Protein AF-A0A7S4M9R2-F1 (afdb_monomer_lite)

InterPro domains:
  IPR046627 Protein of unknown function DUF6739 [PF20524] (3-128)

Radius of gyration: 19.1 Å; chains: 1; bounding box: 54×19×56 Å

Structure (mmCIF, N/CA/C/O backbone):
data_AF-A0A7S4M9R2-F1
#
_entry.id   AF-A0A7S4M9R2-F1
#
loop_
_atom_site.group_PDB
_atom_site.id
_atom_site.type_symbol
_atom_site.label_atom_id
_atom_site.label_alt_id
_atom_site.label_comp_id
_atom_site.label_asym_id
_atom_site.label_entity_id
_atom_site.label_seq_id
_atom_site.pdbx_PDB_ins_code
_atom_site.Cartn_x
_atom_site.Cartn_y
_atom_site.Cartn_z
_atom_site.occupancy
_atom_site.B_iso_or_equiv
_atom_site.auth_seq_id
_atom_site.auth_comp_id
_atom_site.auth_asym_id
_atom_site.auth_atom_id
_atom_site.pdbx_PDB_model_num
ATOM 1 N N . ALA A 1 1 ? 22.632 1.169 -17.827 1.00 47.19 1 ALA A N 1
ATOM 2 C CA . ALA A 1 1 ? 22.077 2.194 -16.916 1.00 47.19 1 ALA A CA 1
ATOM 3 C C . ALA A 1 1 ? 20.588 2.327 -17.211 1.00 47.19 1 ALA A C 1
ATOM 5 O O . ALA A 1 1 ? 20.247 2.312 -18.387 1.00 47.19 1 ALA A O 1
ATOM 6 N N . LEU A 1 2 ? 19.711 2.389 -16.200 1.00 55.50 2 LEU A N 1
ATOM 7 C CA . LEU A 1 2 ? 18.282 2.622 -16.451 1.00 55.50 2 LEU A CA 1
ATOM 8 C C . LEU A 1 2 ? 18.105 3.989 -17.113 1.00 55.50 2 LEU A C 1
ATOM 10 O O . LEU A 1 2 ? 18.637 4.987 -16.626 1.00 55.50 2 LEU A O 1
ATOM 14 N N . GLN A 1 3 ? 17.360 4.029 -18.214 1.00 76.94 3 GLN A N 1
ATOM 15 C CA . GLN A 1 3 ? 17.002 5.287 -18.856 1.00 76.94 3 GLN A CA 1
ATOM 16 C C . GLN A 1 3 ? 16.153 6.134 -17.886 1.00 76.94 3 GLN A C 1
ATOM 18 O O . GLN A 1 3 ? 15.307 5.579 -17.174 1.00 76.94 3 GLN A O 1
ATOM 23 N N . PRO A 1 4 ? 16.324 7.469 -17.855 1.00 77.56 4 PRO A N 1
ATOM 24 C CA . PRO A 1 4 ? 15.615 8.347 -16.918 1.00 77.56 4 PRO A CA 1
ATOM 25 C C . PRO A 1 4 ? 14.087 8.208 -17.021 1.00 77.56 4 PRO A C 1
ATOM 27 O O . PRO A 1 4 ? 13.392 8.242 -16.008 1.00 77.56 4 PRO A O 1
ATOM 30 N N . ASN A 1 5 ? 13.569 7.941 -18.222 1.00 75.81 5 ASN A N 1
ATOM 31 C CA . ASN A 1 5 ? 12.141 7.738 -18.466 1.00 75.81 5 ASN A CA 1
ATOM 32 C C . ASN A 1 5 ? 11.604 6.463 -17.792 1.00 75.81 5 ASN A C 1
ATOM 34 O O . ASN A 1 5 ? 10.512 6.475 -17.222 1.00 75.81 5 ASN A O 1
ATOM 38 N N . GLN A 1 6 ? 12.384 5.377 -17.792 1.00 71.94 6 GLN A N 1
ATOM 39 C CA . GLN A 1 6 ? 12.007 4.136 -17.110 1.00 71.94 6 GLN A CA 1
ATOM 40 C C . GLN A 1 6 ? 12.048 4.309 -15.589 1.00 71.94 6 GLN A C 1
ATOM 42 O O . GLN A 1 6 ? 11.129 3.871 -14.900 1.00 71.94 6 GLN A O 1
ATOM 47 N N . LEU A 1 7 ? 13.053 5.017 -15.062 1.00 79.25 7 LEU A N 1
ATOM 48 C CA . LEU A 1 7 ? 13.143 5.309 -13.629 1.00 79.25 7 LEU A CA 1
ATOM 49 C C . LEU A 1 7 ? 11.951 6.145 -13.141 1.00 79.25 7 LEU A C 1
ATOM 51 O O . LEU A 1 7 ? 11.391 5.854 -12.083 1.00 79.25 7 LEU A O 1
ATOM 55 N N . LEU A 1 8 ? 11.541 7.154 -13.914 1.00 82.00 8 LEU A N 1
ATOM 56 C CA . LEU A 1 8 ? 10.370 7.976 -13.606 1.00 82.00 8 LEU A CA 1
ATOM 57 C C . LEU A 1 8 ? 9.078 7.152 -13.631 1.00 82.00 8 LEU A C 1
ATOM 59 O O . LEU A 1 8 ? 8.278 7.250 -12.700 1.00 82.00 8 LEU A O 1
ATOM 63 N N . SER A 1 9 ? 8.903 6.296 -14.641 1.00 77.69 9 SER A N 1
ATOM 64 C CA . SER A 1 9 ? 7.741 5.405 -14.745 1.00 77.69 9 SER A CA 1
ATOM 65 C C . SER A 1 9 ? 7.648 4.457 -13.544 1.00 77.69 9 SER A C 1
ATOM 67 O O . SER A 1 9 ? 6.629 4.434 -12.847 1.00 77.69 9 SER A O 1
ATOM 69 N N . VAL A 1 10 ? 8.745 3.768 -13.213 1.00 79.19 10 VAL A N 1
ATOM 70 C CA . VAL A 1 10 ? 8.82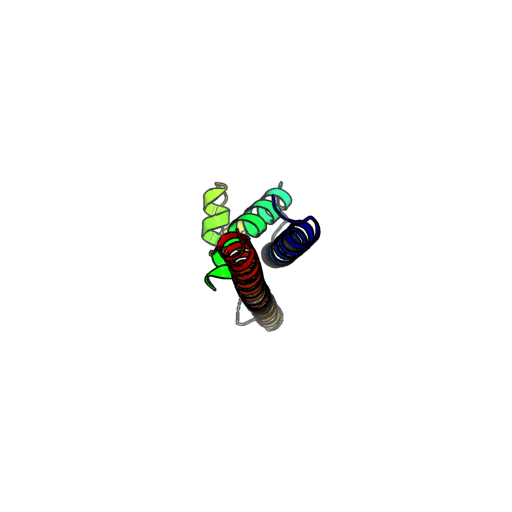0 2.857 -12.059 1.00 79.19 10 VAL A CA 1
ATOM 71 C C . VAL A 1 10 ? 8.525 3.599 -10.759 1.00 79.19 10 VAL A C 1
ATOM 73 O O . VAL A 1 10 ? 7.705 3.150 -9.956 1.00 79.19 10 VAL A O 1
ATOM 76 N N . SER A 1 11 ? 9.147 4.761 -10.569 1.00 83.81 11 SER A N 1
ATOM 77 C CA . SER A 1 11 ? 8.981 5.564 -9.356 1.00 83.81 11 SER A CA 1
ATOM 78 C C . SER A 1 11 ? 7.540 6.048 -9.193 1.00 83.81 11 SER A C 1
ATOM 80 O O . SER A 1 11 ? 6.967 5.920 -8.111 1.00 83.81 11 SER A O 1
ATOM 82 N N . SER A 1 12 ? 6.919 6.542 -10.270 1.00 84.75 12 SER A N 1
ATOM 83 C CA . SER A 1 12 ? 5.522 6.996 -10.254 1.00 84.75 12 SER A CA 1
ATOM 84 C C . SER A 1 12 ? 4.550 5.870 -9.888 1.00 84.75 12 SER A C 1
ATOM 86 O O . SER A 1 12 ? 3.618 6.073 -9.103 1.00 84.75 12 SER A O 1
ATOM 88 N N . ALA A 1 13 ? 4.809 4.655 -10.371 1.00 80.62 13 ALA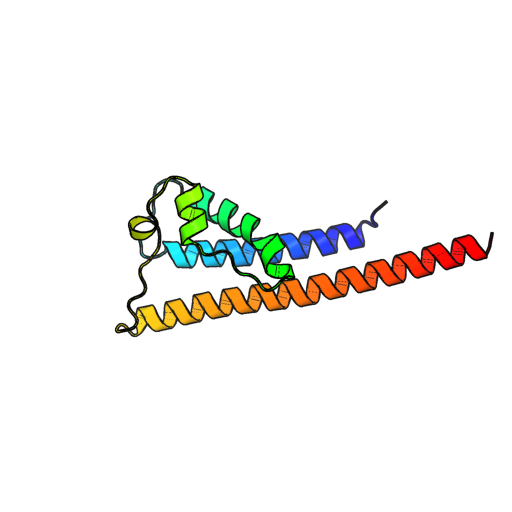 A N 1
ATOM 89 C CA . ALA A 1 13 ? 3.983 3.504 -10.061 1.00 80.62 13 ALA A CA 1
ATOM 90 C C . ALA A 1 13 ? 4.134 3.049 -8.605 1.00 80.62 13 ALA A C 1
ATOM 92 O O . ALA A 1 13 ? 3.132 2.801 -7.931 1.00 80.62 13 ALA A O 1
ATOM 93 N N . VAL A 1 14 ? 5.365 3.009 -8.087 1.00 82.75 14 VAL A N 1
ATOM 94 C CA . VAL A 1 14 ? 5.628 2.700 -6.674 1.00 82.75 14 VAL A CA 1
ATOM 95 C C . VAL A 1 14 ? 4.946 3.721 -5.764 1.00 82.75 14 VAL A C 1
ATOM 97 O O . VAL A 1 14 ? 4.272 3.330 -4.810 1.00 82.75 14 VAL A O 1
ATOM 100 N N . ILE A 1 15 ? 5.050 5.015 -6.085 1.00 87.31 15 ILE A N 1
ATOM 101 C CA . ILE A 1 15 ? 4.387 6.092 -5.336 1.00 87.31 15 ILE A CA 1
ATOM 102 C C . ILE A 1 15 ? 2.867 5.919 -5.368 1.00 87.31 15 ILE A C 1
ATOM 104 O O . ILE A 1 15 ? 2.214 6.076 -4.336 1.00 87.31 15 ILE A O 1
ATOM 108 N N . THR A 1 16 ? 2.297 5.557 -6.518 1.00 85.88 16 THR A N 1
ATOM 109 C CA . THR A 1 16 ? 0.851 5.347 -6.667 1.00 85.88 16 THR A CA 1
ATOM 110 C C . THR A 1 16 ? 0.369 4.182 -5.801 1.00 85.88 16 THR A C 1
ATOM 112 O O . THR A 1 16 ? -0.538 4.354 -4.984 1.00 85.88 16 THR A O 1
ATOM 115 N N . VAL A 1 17 ? 1.014 3.015 -5.902 1.00 84.38 17 VAL A N 1
ATOM 116 C CA . VAL A 1 17 ? 0.670 1.818 -5.110 1.00 84.38 17 VAL A CA 1
ATOM 117 C C . VAL A 1 17 ? 0.832 2.082 -3.612 1.00 84.38 17 VAL A C 1
ATOM 119 O O . VAL A 1 17 ? -0.045 1.725 -2.820 1.00 84.38 17 VAL A O 1
ATOM 122 N N . PHE A 1 18 ? 1.915 2.759 -3.226 1.00 86.62 18 PHE A N 1
ATOM 123 C CA . PHE A 1 18 ? 2.158 3.166 -1.846 1.00 86.62 18 PHE A CA 1
ATOM 124 C C . PHE A 1 18 ? 1.073 4.120 -1.331 1.00 86.62 18 PHE A C 1
ATOM 126 O O . PHE A 1 18 ? 0.549 3.913 -0.238 1.00 86.62 18 PHE A O 1
ATOM 133 N N . SER A 1 19 ? 0.700 5.132 -2.119 1.00 85.88 19 SER A N 1
ATOM 134 C CA . SER A 1 19 ? -0.307 6.130 -1.738 1.00 85.88 19 SER A CA 1
ATOM 135 C C . SER A 1 19 ? -1.685 5.499 -1.555 1.00 85.88 19 SER A C 1
ATOM 137 O O . SER A 1 19 ? -2.382 5.815 -0.590 1.00 85.88 19 SER A O 1
ATOM 139 N N . ILE A 1 20 ? -2.056 4.551 -2.422 1.00 85.88 20 ILE A N 1
ATOM 140 C CA . ILE A 1 20 ? -3.304 3.790 -2.283 1.00 85.88 20 ILE A CA 1
ATOM 141 C C . ILE A 1 20 ? -3.270 2.928 -1.013 1.00 85.88 20 ILE A C 1
ATOM 143 O O . ILE A 1 20 ? -4.228 2.941 -0.240 1.00 85.88 20 ILE A O 1
ATOM 147 N N . GLY A 1 21 ? -2.156 2.237 -0.745 1.00 83.75 21 GLY A N 1
ATOM 148 C CA . GLY A 1 21 ? -1.982 1.458 0.487 1.00 83.75 21 GLY A CA 1
ATOM 149 C C . GLY A 1 21 ? -2.024 2.321 1.756 1.00 83.75 21 GLY A C 1
ATOM 150 O O . GLY A 1 21 ? -2.629 1.936 2.755 1.00 83.75 21 GLY A O 1
ATOM 151 N N . ALA A 1 22 ? -1.448 3.522 1.722 1.00 84.69 22 ALA A N 1
ATOM 152 C CA . ALA A 1 22 ? -1.514 4.473 2.830 1.00 84.69 22 ALA A CA 1
ATOM 153 C C . ALA A 1 22 ? -2.942 5.014 3.048 1.00 84.69 22 ALA A C 1
ATOM 155 O O . ALA A 1 22 ? -3.376 5.148 4.195 1.00 84.69 22 ALA A O 1
ATOM 156 N N . ALA A 1 23 ? -3.696 5.275 1.974 1.00 84.81 23 ALA A N 1
ATOM 157 C CA . ALA A 1 23 ? -5.103 5.674 2.050 1.00 84.81 23 ALA A CA 1
ATOM 158 C C . ALA A 1 23 ? -5.992 4.557 2.628 1.00 84.81 23 ALA A C 1
ATOM 160 O O . ALA A 1 23 ? -6.879 4.822 3.444 1.00 84.81 23 ALA A O 1
ATOM 161 N N . GLU A 1 24 ? -5.716 3.301 2.274 1.00 82.69 24 GLU A N 1
ATOM 162 C CA . GLU A 1 24 ? -6.361 2.126 2.864 1.00 82.69 24 GLU A CA 1
ATOM 163 C C . GLU A 1 24 ? -6.074 2.036 4.371 1.00 82.69 24 GLU A C 1
ATOM 165 O O . GLU A 1 24 ? -6.996 1.922 5.183 1.00 82.69 24 GLU A O 1
ATOM 170 N N . ALA A 1 25 ? -4.805 2.178 4.761 1.00 82.94 25 ALA A N 1
ATOM 171 C CA . ALA A 1 25 ? -4.394 2.175 6.161 1.00 82.94 25 ALA A CA 1
ATOM 172 C C . ALA A 1 25 ? -5.077 3.290 6.969 1.00 82.94 25 ALA A C 1
ATOM 174 O O . ALA A 1 25 ? -5.473 3.072 8.115 1.00 82.94 25 ALA A O 1
ATOM 175 N N . TRP A 1 26 ? -5.265 4.465 6.364 1.00 82.88 26 TRP A N 1
ATOM 176 C CA . TRP A 1 26 ? -6.010 5.569 6.965 1.00 82.88 26 TRP A CA 1
ATOM 177 C C . TRP A 1 26 ? -7.498 5.243 7.142 1.00 82.88 26 TRP A C 1
ATOM 179 O O . TRP A 1 26 ? -8.071 5.515 8.200 1.00 82.88 26 TRP A O 1
ATOM 189 N N . LEU A 1 27 ? -8.139 4.605 6.158 1.00 81.81 27 LEU A N 1
ATOM 190 C CA . LEU A 1 27 ? -9.533 4.163 6.285 1.00 81.81 27 LEU A CA 1
ATOM 191 C C . LEU A 1 27 ? -9.704 3.135 7.412 1.00 81.81 27 LEU A C 1
ATOM 193 O O . LEU A 1 27 ? -10.671 3.228 8.178 1.00 81.81 27 LEU A O 1
ATOM 197 N N . LEU A 1 28 ? -8.741 2.221 7.553 1.00 81.62 28 LEU A N 1
ATOM 198 C CA . LEU A 1 28 ? -8.709 1.190 8.593 1.00 81.62 28 LEU A CA 1
ATOM 199 C C . LEU A 1 28 ? -8.526 1.755 10.014 1.00 81.62 28 LEU A C 1
ATOM 201 O O . LEU A 1 28 ? -8.956 1.113 10.971 1.00 81.62 28 LEU A O 1
ATOM 205 N N . THR A 1 29 ? -7.958 2.954 10.174 1.00 79.62 29 THR A N 1
ATOM 206 C CA . THR A 1 29 ? -7.765 3.609 11.486 1.00 79.62 29 THR A CA 1
ATOM 207 C C . THR A 1 29 ? -8.743 4.762 11.756 1.00 79.62 29 THR A C 1
ATOM 209 O O . THR A 1 29 ? -8.891 5.177 12.903 1.00 79.62 29 THR A O 1
ATOM 212 N N . SER A 1 30 ? -9.450 5.268 10.737 1.00 67.12 30 SER A N 1
ATOM 213 C CA . SER A 1 30 ? -10.239 6.518 10.767 1.00 67.12 30 SER A CA 1
ATOM 214 C C . SER A 1 30 ? -11.328 6.652 11.850 1.00 67.12 30 SER A C 1
ATOM 216 O O . SER A 1 30 ? -11.657 7.779 12.216 1.00 67.12 30 SER A O 1
ATOM 218 N N . ARG A 1 31 ? -11.890 5.549 12.370 1.00 63.78 31 ARG A N 1
ATOM 219 C CA . ARG A 1 31 ? -12.930 5.557 13.429 1.00 63.78 31 ARG A CA 1
ATOM 220 C C . ARG A 1 31 ? -12.464 5.024 14.788 1.00 63.78 31 ARG A C 1
ATOM 222 O O . ARG A 1 31 ? -13.231 5.108 15.741 1.00 63.78 31 ARG A O 1
ATOM 229 N N . SER A 1 32 ? -11.249 4.482 14.889 1.00 59.28 32 SER A N 1
ATOM 230 C CA . SER A 1 32 ? -10.673 4.123 16.191 1.00 59.28 32 SER A CA 1
ATOM 231 C C . SER A 1 32 ? -10.035 5.375 16.811 1.00 59.28 32 SER A C 1
ATOM 233 O O . SER A 1 32 ? -9.567 6.230 16.048 1.00 59.28 32 SER A O 1
ATOM 235 N N . PRO A 1 33 ? -9.990 5.542 18.150 1.00 62.69 33 PRO A N 1
ATOM 236 C CA . PRO A 1 33 ? -9.205 6.605 18.772 1.00 62.69 33 PRO A CA 1
ATOM 237 C C . PRO A 1 33 ? -7.802 6.577 18.176 1.00 62.69 33 PRO A C 1
ATOM 239 O O . PRO A 1 33 ? -7.127 5.554 18.275 1.00 62.69 33 PRO A O 1
ATOM 242 N N . ARG A 1 34 ? -7.398 7.655 17.485 1.00 64.12 34 ARG A N 1
ATOM 243 C CA . ARG A 1 34 ? -6.165 7.656 16.688 1.00 64.12 34 ARG A CA 1
ATOM 244 C C . ARG A 1 34 ? -4.995 7.269 17.592 1.00 64.12 34 ARG A C 1
ATOM 246 O O . ARG A 1 34 ? -4.628 8.056 18.468 1.00 64.12 34 ARG A O 1
ATOM 253 N N . PRO A 1 35 ? -4.399 6.086 17.399 1.00 62.69 35 PRO A N 1
ATOM 254 C CA . PRO A 1 35 ? -3.318 5.657 18.258 1.00 62.69 35 PRO A CA 1
ATOM 255 C C . PRO A 1 35 ? -2.105 6.561 18.015 1.00 62.69 35 PRO A C 1
ATOM 257 O O . PRO A 1 35 ? -1.834 6.980 16.882 1.00 62.69 35 PRO A O 1
ATOM 260 N N . ARG A 1 36 ? -1.364 6.882 19.084 1.00 64.88 36 ARG A N 1
ATOM 261 C CA . ARG A 1 36 ? -0.119 7.659 18.981 1.00 64.88 36 ARG A CA 1
ATOM 262 C C . ARG A 1 36 ? 0.802 6.972 17.965 1.00 64.88 36 ARG A C 1
ATOM 264 O O . ARG A 1 36 ? 1.159 5.809 18.131 1.00 64.88 36 ARG A O 1
ATOM 271 N N . GLY A 1 37 ? 1.158 7.680 16.891 1.00 69.56 37 GLY A N 1
ATOM 272 C CA . GLY A 1 37 ? 2.019 7.146 15.831 1.00 69.56 37 GLY A CA 1
ATOM 273 C C . GLY A 1 37 ? 1.312 6.448 14.661 1.00 69.56 37 GLY A C 1
ATOM 274 O O . GLY A 1 37 ? 1.979 5.710 13.941 1.00 69.56 37 GLY A O 1
ATOM 275 N N . ALA A 1 38 ? 0.019 6.700 14.419 1.00 72.69 38 ALA A N 1
ATOM 276 C CA . ALA A 1 38 ? -0.726 6.172 13.262 1.00 72.69 38 ALA A CA 1
ATOM 277 C C . ALA A 1 38 ? -0.029 6.384 11.898 1.00 72.69 38 ALA A C 1
ATOM 279 O O . ALA A 1 38 ? -0.092 5.522 11.028 1.00 72.69 38 ALA A O 1
ATOM 280 N N . TRP A 1 39 ? 0.726 7.476 11.736 1.00 80.44 39 TRP A N 1
ATOM 281 C CA . TRP A 1 39 ? 1.564 7.714 10.553 1.00 80.44 39 TRP A CA 1
ATOM 282 C C . TRP A 1 39 ? 2.573 6.586 10.280 1.00 80.44 39 TRP A C 1
ATOM 284 O O . TRP A 1 39 ? 2.729 6.158 9.137 1.00 80.44 39 TRP A O 1
ATOM 294 N N . LYS A 1 40 ? 3.223 6.049 11.325 1.00 83.69 40 LYS A N 1
ATOM 295 C CA . LYS A 1 40 ? 4.185 4.942 11.175 1.00 83.69 40 LYS A CA 1
ATOM 296 C C . LYS A 1 40 ? 3.498 3.687 10.639 1.00 83.69 40 LYS A C 1
ATOM 298 O O . LYS A 1 40 ? 4.107 2.944 9.876 1.00 83.69 40 LYS A O 1
ATOM 303 N N . PHE A 1 41 ? 2.239 3.469 11.019 1.00 82.62 41 PHE A N 1
ATOM 304 C CA . PHE A 1 41 ? 1.437 2.379 10.479 1.00 82.62 41 PHE A CA 1
ATOM 305 C C . PHE A 1 41 ? 1.103 2.610 9.005 1.00 82.62 41 PHE A C 1
ATOM 307 O O . PHE A 1 41 ? 1.262 1.681 8.227 1.00 82.62 41 PHE A O 1
ATOM 314 N N . TYR A 1 42 ? 0.740 3.827 8.590 1.00 84.50 42 TYR A N 1
ATOM 315 C CA . TYR A 1 42 ? 0.438 4.117 7.179 1.00 84.50 42 TYR A CA 1
ATOM 316 C C . TYR A 1 42 ? 1.633 3.851 6.269 1.00 84.50 42 TYR A C 1
ATOM 318 O O . TYR A 1 42 ? 1.497 3.160 5.262 1.00 84.50 42 TYR A O 1
ATOM 326 N N . VAL A 1 43 ? 2.813 4.333 6.666 1.00 84.38 43 VAL A N 1
ATOM 327 C CA . VAL A 1 43 ? 4.048 4.121 5.903 1.00 84.38 43 VAL A CA 1
ATOM 328 C C . VAL A 1 43 ? 4.427 2.642 5.872 1.00 84.38 43 VAL A C 1
ATOM 330 O O . VAL A 1 43 ? 4.741 2.114 4.809 1.00 84.38 43 VAL A O 1
ATOM 333 N N . LYS A 1 44 ? 4.368 1.948 7.017 1.00 85.44 44 LYS A N 1
ATOM 334 C CA . LYS A 1 44 ? 4.727 0.524 7.094 1.00 85.44 44 LYS A CA 1
ATOM 335 C C . LYS A 1 44 ? 3.732 -0.361 6.344 1.00 85.44 44 LYS A C 1
ATOM 337 O O . LYS A 1 44 ? 4.139 -1.303 5.676 1.00 85.44 44 LYS A O 1
ATOM 342 N N . TYR A 1 45 ? 2.439 -0.071 6.445 1.00 84.88 45 TYR A N 1
ATOM 343 C CA . TYR A 1 45 ? 1.399 -0.801 5.730 1.00 84.88 45 TYR A CA 1
ATOM 344 C C . TYR A 1 45 ? 1.526 -0.578 4.222 1.00 84.88 45 TYR A C 1
ATOM 346 O O . TYR A 1 45 ? 1.615 -1.548 3.476 1.00 84.88 45 TYR A O 1
ATOM 354 N N . GLY A 1 46 ? 1.645 0.680 3.783 1.00 80.50 46 GLY A N 1
ATOM 355 C CA . GLY A 1 46 ? 1.828 1.029 2.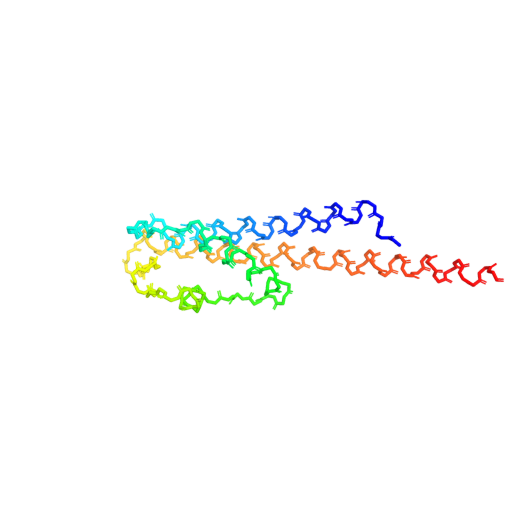375 1.00 80.50 46 GLY A CA 1
ATOM 356 C C . GLY A 1 46 ? 3.068 0.382 1.755 1.00 80.50 46 GLY A C 1
ATOM 357 O O . GLY A 1 46 ? 2.975 -0.194 0.674 1.00 80.50 46 GLY A O 1
ATOM 358 N N . SER A 1 47 ? 4.214 0.392 2.449 1.00 82.94 47 SER A N 1
ATOM 359 C CA . SER A 1 47 ? 5.447 -0.221 1.933 1.00 82.94 47 SER A CA 1
ATOM 360 C C . SER A 1 47 ? 5.359 -1.745 1.851 1.00 82.94 47 SER A C 1
ATOM 362 O O . SER A 1 47 ? 5.767 -2.341 0.853 1.00 82.94 47 SER A O 1
ATOM 364 N N . LEU A 1 48 ? 4.760 -2.384 2.860 1.00 83.00 48 LEU A N 1
ATOM 365 C CA . LEU A 1 48 ? 4.548 -3.831 2.873 1.00 83.00 48 LEU A CA 1
ATOM 366 C C . LEU A 1 48 ? 3.576 -4.299 1.793 1.00 83.00 48 LEU A C 1
ATOM 368 O O . LEU A 1 48 ? 3.594 -5.491 1.477 1.00 83.00 48 LEU A O 1
ATOM 372 N N . GLN A 1 49 ? 2.775 -3.388 1.240 1.00 81.56 49 GLN A N 1
ATOM 373 C CA . GLN A 1 49 ? 1.784 -3.675 0.217 1.00 81.56 49 GLN A CA 1
ATOM 374 C C . GLN A 1 49 ? 2.335 -3.611 -1.212 1.00 81.56 49 GLN A C 1
ATOM 376 O O . GLN A 1 49 ? 1.721 -4.190 -2.102 1.00 81.56 49 GLN A O 1
ATOM 381 N N . ILE A 1 50 ? 3.502 -3.004 -1.449 1.00 75.00 50 ILE A N 1
ATOM 382 C CA . ILE A 1 50 ? 4.076 -2.847 -2.799 1.00 75.00 50 ILE A CA 1
ATOM 383 C C . ILE A 1 50 ? 4.317 -4.209 -3.471 1.00 75.00 50 ILE A C 1
ATOM 385 O O . ILE A 1 50 ? 3.754 -4.474 -4.528 1.00 75.00 50 ILE A O 1
ATOM 389 N N . LEU A 1 51 ? 5.085 -5.099 -2.831 1.00 73.44 51 LEU A N 1
ATOM 390 C CA . LEU A 1 51 ? 5.395 -6.430 -3.377 1.00 73.44 51 LEU A CA 1
ATOM 391 C C . LEU A 1 51 ? 4.141 -7.314 -3.544 1.00 73.44 51 LEU A C 1
ATOM 393 O O . LEU A 1 51 ? 3.934 -7.861 -4.625 1.00 73.44 51 LEU A O 1
ATOM 397 N N . PRO A 1 52 ? 3.276 -7.447 -2.515 1.00 73.19 52 PRO A N 1
ATOM 398 C CA . PRO A 1 52 ? 2.052 -8.236 -2.612 1.00 73.19 52 PRO A CA 1
ATOM 399 C C . PRO A 1 52 ? 1.101 -7.754 -3.711 1.00 73.19 52 PRO A C 1
ATOM 401 O O . PRO A 1 52 ? 0.453 -8.581 -4.342 1.00 73.19 52 PRO A O 1
ATOM 404 N N . SER A 1 53 ? 1.062 -6.445 -3.999 1.00 71.31 53 SER A N 1
ATOM 405 C CA . SER A 1 53 ? 0.218 -5.893 -5.073 1.00 71.31 53 SER A CA 1
ATOM 406 C C . SER A 1 53 ? 0.515 -6.502 -6.441 1.00 71.31 53 SER A C 1
ATOM 408 O O . SER A 1 53 ? -0.404 -6.666 -7.234 1.00 71.31 53 SER A O 1
ATOM 410 N N . ILE A 1 54 ? 1.776 -6.848 -6.711 1.00 68.81 54 ILE A N 1
ATOM 411 C CA . ILE A 1 54 ? 2.211 -7.404 -8.001 1.00 68.81 54 ILE A CA 1
ATOM 412 C C . ILE A 1 54 ? 1.730 -8.855 -8.152 1.00 68.81 54 ILE A C 1
ATOM 414 O O . ILE A 1 54 ? 1.319 -9.271 -9.230 1.00 68.81 54 ILE A O 1
ATOM 418 N N . ILE A 1 55 ? 1.724 -9.611 -7.052 1.00 72.75 55 ILE A N 1
ATOM 419 C CA . ILE A 1 55 ? 1.261 -11.008 -7.000 1.00 72.75 55 ILE A CA 1
ATOM 420 C C . ILE A 1 55 ? -0.216 -11.129 -6.602 1.00 72.75 55 ILE A C 1
ATOM 422 O O . ILE A 1 55 ? -0.649 -12.196 -6.172 1.00 72.75 55 ILE A O 1
ATOM 426 N N . TRP A 1 56 ? -0.983 -10.035 -6.699 1.00 73.56 56 TRP A N 1
ATOM 427 C CA . TRP A 1 56 ? -2.411 -9.984 -6.358 1.00 73.56 56 TRP A CA 1
ATOM 428 C C . TRP A 1 56 ? -2.732 -10.412 -4.916 1.00 73.56 56 TRP A C 1
ATOM 430 O O . TRP A 1 56 ? -3.873 -10.726 -4.579 1.00 73.56 56 TRP A O 1
ATOM 440 N N . LEU A 1 57 ? -1.734 -10.385 -4.033 1.00 76.06 57 LEU A N 1
ATOM 441 C CA . LEU A 1 57 ? -1.866 -10.734 -2.630 1.00 76.06 57 LEU A CA 1
ATOM 442 C C . LEU A 1 57 ? -2.035 -9.458 -1.801 1.00 76.06 57 LEU A C 1
ATOM 444 O O . LEU A 1 57 ? -1.434 -8.418 -2.064 1.00 76.06 57 LEU A O 1
ATOM 448 N N . THR A 1 58 ? -2.848 -9.533 -0.755 1.00 76.25 58 THR A N 1
ATOM 449 C CA . THR A 1 58 ? -3.028 -8.431 0.194 1.00 76.25 58 THR A CA 1
ATOM 450 C C . THR A 1 58 ? -2.571 -8.909 1.560 1.00 76.25 58 THR A C 1
ATOM 452 O O . THR A 1 58 ? -3.073 -9.914 2.062 1.00 76.25 58 THR A O 1
ATOM 455 N N . LYS A 1 59 ? -1.607 -8.212 2.177 1.00 81.00 59 LYS A N 1
ATOM 456 C CA . LYS A 1 59 ? -1.194 -8.560 3.540 1.00 81.00 59 LYS A CA 1
ATOM 457 C C . LYS A 1 59 ? -2.285 -8.140 4.533 1.00 81.00 59 LYS A C 1
ATOM 459 O O . LYS A 1 59 ? -2.722 -6.986 4.498 1.00 81.00 59 LYS A O 1
ATOM 464 N N . PRO A 1 60 ? -2.717 -9.039 5.435 1.00 82.19 60 PRO A N 1
ATOM 465 C CA . PRO A 1 60 ? -3.732 -8.706 6.425 1.00 82.19 60 PRO A CA 1
ATOM 466 C C . PRO A 1 60 ? -3.206 -7.627 7.379 1.00 82.19 60 PRO A C 1
ATOM 468 O O . PRO A 1 60 ? -2.123 -7.756 7.960 1.00 82.19 60 PRO A O 1
ATOM 471 N N . ALA A 1 61 ? -3.987 -6.559 7.560 1.00 82.00 61 ALA A N 1
ATOM 472 C CA . ALA A 1 61 ? -3.621 -5.422 8.407 1.00 82.00 61 ALA A CA 1
ATOM 473 C C . ALA A 1 61 ? -3.340 -5.832 9.861 1.00 82.00 61 ALA A C 1
ATOM 475 O O . ALA A 1 61 ? -2.469 -5.262 10.513 1.00 82.00 61 ALA A O 1
ATOM 476 N N . GLU A 1 62 ? -4.010 -6.873 10.349 1.00 83.69 62 GLU A N 1
ATOM 477 C CA . GLU A 1 62 ? -3.829 -7.430 11.691 1.00 83.69 62 GLU A CA 1
ATOM 478 C C . GLU A 1 62 ? -2.398 -7.919 11.933 1.00 83.69 62 GLU A C 1
ATOM 480 O O . GLU A 1 62 ? -1.814 -7.652 12.984 1.00 83.69 62 GLU A O 1
ATOM 485 N N . VAL A 1 63 ? -1.806 -8.587 10.942 1.00 84.31 63 VAL A N 1
ATOM 486 C CA . VAL A 1 63 ? -0.429 -9.091 11.018 1.00 84.31 63 VAL A CA 1
ATOM 487 C C . VAL A 1 63 ? 0.559 -7.928 11.005 1.00 84.31 63 VAL A C 1
ATOM 489 O O . VAL A 1 63 ? 1.529 -7.930 11.764 1.00 84.31 63 VAL A O 1
ATOM 492 N N . VAL A 1 64 ? 0.287 -6.890 10.210 1.00 84.81 64 VAL A N 1
ATOM 493 C CA . VAL A 1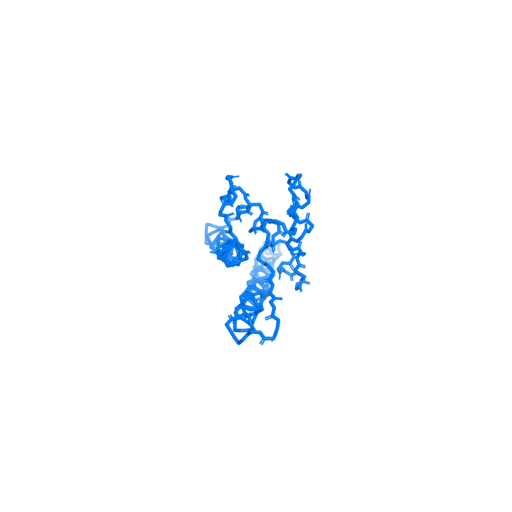 64 ? 1.118 -5.679 10.178 1.00 84.81 64 VAL A CA 1
ATOM 494 C C . VAL A 1 64 ? 1.090 -4.966 11.529 1.00 84.81 64 VAL A C 1
ATOM 496 O O . VAL A 1 64 ? 2.150 -4.619 12.048 1.00 84.81 64 VAL A O 1
ATOM 499 N N . VAL A 1 65 ? -0.083 -4.810 12.143 1.00 84.12 65 VAL A N 1
ATOM 500 C CA . VAL A 1 65 ? -0.217 -4.195 13.473 1.00 84.12 65 VAL A CA 1
ATOM 501 C C . VAL A 1 65 ? 0.473 -5.035 14.554 1.00 84.12 65 VAL A C 1
ATOM 503 O O . VAL A 1 65 ? 1.225 -4.482 15.360 1.00 84.12 65 VAL A O 1
ATOM 506 N N . ARG A 1 66 ? 0.319 -6.369 14.532 1.00 84.56 66 ARG A N 1
ATOM 507 C CA . ARG A 1 66 ? 1.051 -7.263 15.449 1.00 84.56 66 ARG A CA 1
ATOM 508 C C . ARG A 1 66 ? 2.564 -7.141 15.285 1.00 84.56 66 ARG A C 1
ATOM 510 O O . ARG A 1 66 ? 3.277 -7.094 16.281 1.00 84.56 66 ARG A O 1
ATOM 517 N N . SER A 1 67 ? 3.058 -6.985 14.055 1.00 84.88 67 SER A N 1
ATOM 518 C CA . SER A 1 67 ? 4.487 -6.747 13.788 1.00 84.88 67 SER A CA 1
ATOM 519 C C . SER A 1 67 ? 5.011 -5.413 14.341 1.00 84.88 67 SER A C 1
ATOM 521 O O . SER A 1 67 ? 6.215 -5.167 14.330 1.00 84.88 67 SER A O 1
ATOM 523 N N . MET A 1 68 ? 4.121 -4.504 14.748 1.00 82.75 68 MET A N 1
ATOM 524 C CA . MET A 1 68 ? 4.460 -3.240 15.409 1.00 82.75 68 MET A CA 1
ATOM 525 C C . MET A 1 68 ? 4.322 -3.326 16.936 1.00 82.75 68 MET A C 1
ATOM 527 O O . MET A 1 68 ? 4.457 -2.304 17.605 1.00 82.75 68 MET A O 1
ATOM 531 N N . GLY A 1 69 ? 4.031 -4.511 17.485 1.00 80.81 69 GLY A N 1
ATOM 532 C CA . GLY A 1 69 ? 3.816 -4.716 18.919 1.00 80.81 69 GLY A CA 1
ATOM 533 C C . GLY A 1 69 ? 2.498 -4.133 19.435 1.00 80.81 69 GLY A C 1
ATOM 534 O O . GLY A 1 69 ? 2.348 -3.939 20.637 1.00 80.81 69 GLY A O 1
ATOM 535 N N . GLN A 1 70 ? 1.549 -3.818 18.548 1.00 81.44 70 GLN A N 1
ATOM 536 C CA . GLN A 1 70 ? 0.260 -3.233 18.918 1.00 81.44 70 GLN A CA 1
ATOM 537 C C . GLN A 1 70 ? -0.863 -4.271 18.821 1.00 81.44 70 GLN A C 1
ATOM 539 O O . GLN A 1 70 ? -0.779 -5.228 18.050 1.00 81.44 70 GLN A O 1
ATOM 544 N N . ASN A 1 71 ? -1.932 -4.085 19.601 1.00 81.94 71 ASN A N 1
ATOM 545 C CA . ASN A 1 71 ? -3.087 -4.979 19.567 1.00 81.94 71 ASN A CA 1
ATOM 546 C C . ASN A 1 71 ? -4.031 -4.601 18.403 1.00 81.94 71 ASN A C 1
ATOM 548 O O . ASN A 1 71 ? -4.601 -3.504 18.428 1.00 81.94 71 ASN A O 1
ATOM 552 N N . PRO A 1 72 ? -4.260 -5.490 17.412 1.00 79.31 72 PRO A N 1
ATOM 553 C CA . PRO A 1 72 ? -5.146 -5.221 16.276 1.00 79.31 72 PRO A CA 1
ATOM 554 C C . PRO A 1 72 ? -6.567 -4.845 16.683 1.00 79.31 72 PRO A C 1
ATOM 556 O O . PRO A 1 72 ? -7.167 -3.984 16.051 1.00 79.31 72 PRO A O 1
ATOM 559 N N . ALA A 1 73 ? -7.087 -5.442 17.760 1.00 78.25 73 ALA A N 1
ATOM 560 C CA . ALA A 1 73 ? -8.462 -5.228 18.205 1.00 78.25 73 ALA A CA 1
ATOM 561 C C . ALA A 1 73 ? -8.724 -3.801 18.715 1.00 78.25 73 ALA A C 1
ATOM 563 O O . ALA A 1 73 ? -9.878 -3.375 18.749 1.00 78.25 73 ALA A O 1
ATOM 564 N N . THR A 1 74 ? -7.668 -3.093 19.118 1.00 73.88 74 THR A N 1
ATOM 565 C CA . THR A 1 74 ? -7.719 -1.708 19.606 1.00 73.88 74 THR A CA 1
ATO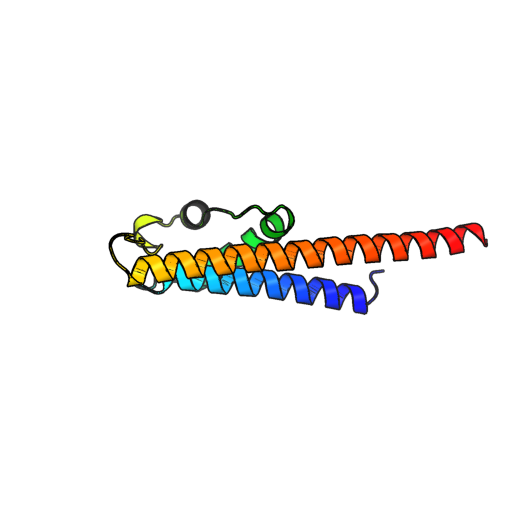M 566 C C . THR A 1 74 ? -7.265 -0.724 18.524 1.00 73.88 74 THR A C 1
ATOM 568 O O . THR A 1 74 ? -7.742 0.406 18.459 1.00 73.88 74 THR A O 1
ATOM 571 N N . TYR A 1 75 ? -6.340 -1.147 17.658 1.00 73.00 75 TYR A N 1
ATOM 572 C CA . TYR A 1 75 ? -5.719 -0.290 16.647 1.00 73.00 75 TYR A CA 1
ATOM 573 C C . TYR A 1 75 ? -6.534 -0.177 15.355 1.00 73.00 75 TYR A C 1
ATOM 575 O O . TYR A 1 75 ? -6.586 0.891 14.744 1.00 73.00 75 TYR A O 1
ATOM 583 N N . LEU A 1 76 ? -7.156 -1.279 14.928 1.00 79.31 76 LEU A N 1
ATOM 584 C CA . LEU A 1 76 ? -7.942 -1.348 13.702 1.00 79.31 76 LEU A CA 1
ATOM 585 C C . LEU A 1 76 ? -9.421 -1.134 14.007 1.00 79.31 76 LEU A C 1
ATOM 587 O O . LEU A 1 76 ? -9.949 -1.581 15.028 1.00 79.31 76 LEU A O 1
ATOM 591 N N . ARG A 1 77 ? -10.113 -0.478 13.079 1.00 77.44 77 ARG A N 1
ATOM 592 C CA . ARG A 1 77 ? -11.567 -0.371 13.105 1.00 77.44 77 ARG A CA 1
ATOM 593 C C . ARG A 1 77 ? -12.188 -1.765 12.978 1.00 77.44 77 ARG A C 1
ATOM 595 O O . ARG A 1 77 ? -11.935 -2.473 12.008 1.00 77.44 77 ARG A O 1
ATOM 602 N N . LYS A 1 78 ? -13.068 -2.121 13.915 1.00 77.50 78 LYS A N 1
ATOM 603 C CA . LYS A 1 78 ? -13.940 -3.295 13.784 1.00 77.50 78 LYS A CA 1
ATOM 604 C C . LYS A 1 78 ? -15.116 -2.941 12.876 1.00 77.50 78 LYS A C 1
ATOM 606 O O . LYS A 1 78 ? -15.827 -1.974 13.144 1.00 77.50 78 LYS A O 1
ATOM 611 N N . PHE A 1 79 ? -15.311 -3.701 11.804 1.00 74.62 79 PHE A N 1
ATOM 612 C CA . PHE A 1 79 ? -16.466 -3.540 10.923 1.00 74.62 79 PHE A CA 1
ATOM 613 C C . PHE A 1 79 ? -17.615 -4.407 11.437 1.00 74.62 79 PHE A C 1
ATOM 615 O O . PHE A 1 79 ? -17.470 -5.624 11.527 1.00 74.62 79 PHE A O 1
ATOM 622 N N . ASN A 1 80 ? -18.752 -3.795 11.777 1.00 77.50 80 ASN A N 1
ATOM 623 C CA . ASN A 1 80 ? -19.970 -4.531 12.100 1.00 77.50 80 ASN A CA 1
ATOM 624 C C . ASN A 1 80 ? -20.877 -4.582 10.863 1.00 77.50 80 ASN A C 1
ATOM 626 O O . ASN A 1 80 ? -21.459 -3.571 10.479 1.00 77.50 80 ASN A O 1
ATOM 630 N N . LEU A 1 81 ? -21.002 -5.754 10.238 1.00 77.88 81 LEU A N 1
ATOM 631 C CA . LEU A 1 81 ? -21.781 -5.933 9.003 1.00 77.88 81 LEU A CA 1
ATOM 632 C C . LEU A 1 81 ? -23.287 -5.691 9.187 1.00 77.88 81 LEU A C 1
ATOM 634 O O . LEU A 1 81 ? -23.985 -5.453 8.208 1.00 77.88 81 LEU A O 1
ATOM 638 N N . ASN A 1 82 ? -23.775 -5.674 10.430 1.00 79.88 82 ASN A N 1
ATOM 639 C CA . ASN A 1 82 ? -25.167 -5.348 10.737 1.00 79.88 82 ASN A CA 1
ATOM 640 C C . ASN A 1 82 ? -25.459 -3.842 10.611 1.00 79.88 82 ASN A C 1
ATOM 642 O O . ASN A 1 82 ? -26.617 -3.437 10.563 1.00 79.88 82 ASN A O 1
ATOM 646 N N . ASN A 1 83 ? -24.422 -2.996 10.554 1.00 84.38 83 ASN A N 1
ATOM 647 C CA . ASN A 1 83 ? -24.557 -1.557 10.376 1.00 84.38 83 ASN A CA 1
ATOM 648 C C . ASN A 1 83 ? -24.231 -1.153 8.930 1.00 84.38 83 ASN A C 1
ATOM 650 O O . ASN A 1 83 ? -23.117 -1.346 8.437 1.00 84.38 83 ASN A O 1
ATOM 654 N N . LEU A 1 84 ? -25.182 -0.493 8.270 1.00 82.19 84 LEU A N 1
ATOM 655 C CA . LEU A 1 84 ? -25.075 -0.053 6.877 1.00 82.19 84 LEU A CA 1
ATOM 656 C C . LEU A 1 84 ? -23.874 0.884 6.635 1.00 82.19 84 LEU A C 1
ATOM 658 O O . LEU A 1 84 ? -23.233 0.833 5.582 1.00 82.19 84 LEU A O 1
ATOM 662 N N . ALA A 1 85 ? -23.514 1.711 7.620 1.00 80.50 85 ALA A N 1
ATOM 663 C CA . ALA A 1 85 ? -22.356 2.602 7.523 1.00 80.50 85 ALA A CA 1
ATOM 664 C C . ALA A 1 85 ? -21.009 1.853 7.547 1.00 80.50 85 ALA A C 1
ATOM 666 O O . ALA A 1 85 ? -20.034 2.318 6.950 1.00 80.50 85 ALA A O 1
ATOM 667 N N . ASP A 1 86 ? -20.943 0.714 8.235 1.00 78.69 86 ASP A N 1
ATOM 668 C CA . ASP A 1 86 ? -19.735 -0.109 8.319 1.00 78.69 86 ASP A CA 1
ATOM 669 C C . ASP A 1 86 ? -19.624 -1.053 7.119 1.00 78.69 86 ASP A C 1
ATOM 671 O O . ASP A 1 86 ? -18.528 -1.191 6.579 1.00 78.69 86 ASP A O 1
ATOM 675 N N . ALA A 1 87 ? -20.745 -1.583 6.618 1.00 81.00 87 ALA A N 1
ATOM 676 C CA . ALA A 1 87 ? -20.792 -2.348 5.368 1.00 81.00 87 ALA A CA 1
ATOM 677 C C . ALA A 1 87 ? -20.346 -1.512 4.149 1.00 81.00 87 ALA A C 1
ATOM 679 O O . ALA A 1 87 ? -19.590 -1.973 3.297 1.00 81.00 87 ALA A O 1
ATOM 680 N N . ARG A 1 88 ? -20.733 -0.230 4.078 1.00 84.12 88 ARG A N 1
ATOM 681 C CA . ARG A 1 88 ? -20.216 0.684 3.038 1.00 84.12 88 ARG A CA 1
ATOM 682 C C . ARG A 1 88 ? -18.719 0.949 3.182 1.00 84.12 88 ARG A C 1
ATOM 684 O O . ARG A 1 88 ? -18.032 1.159 2.186 1.00 84.12 88 ARG A O 1
ATOM 691 N N . ALA A 1 89 ? -18.210 0.982 4.412 1.00 79.56 89 ALA A N 1
ATOM 692 C CA . ALA A 1 89 ? -16.795 1.218 4.659 1.00 79.56 89 ALA A CA 1
ATOM 693 C C . ALA A 1 89 ? -15.941 -0.007 4.301 1.00 79.56 89 ALA A C 1
ATOM 695 O O . ALA A 1 89 ? -14.882 0.176 3.704 1.00 79.56 89 ALA A O 1
ATOM 696 N N . SER A 1 90 ? -16.409 -1.226 4.591 1.00 81.19 90 SER A N 1
ATOM 697 C CA . SER A 1 90 ? -15.725 -2.452 4.165 1.00 81.19 90 SER A CA 1
ATOM 698 C C . SER A 1 90 ? -15.693 -2.570 2.642 1.00 81.19 90 SER A C 1
ATOM 700 O O . SER A 1 90 ? -14.624 -2.800 2.087 1.00 81.19 90 SER A O 1
ATOM 702 N N . LEU A 1 91 ? -16.808 -2.279 1.956 1.00 83.69 91 LEU A N 1
ATOM 703 C CA . LEU A 1 91 ? -16.842 -2.239 0.490 1.00 83.69 91 LEU A CA 1
ATOM 704 C C . LEU A 1 91 ? -15.832 -1.241 -0.082 1.00 83.69 91 LEU A C 1
ATOM 706 O O . LEU A 1 91 ? -15.108 -1.582 -1.010 1.00 83.69 91 LEU A O 1
ATOM 710 N N . ARG A 1 92 ? -15.723 -0.037 0.498 1.00 83.94 92 ARG A N 1
ATOM 711 C CA . ARG A 1 92 ? -14.714 0.949 0.073 1.00 83.94 92 ARG A CA 1
ATOM 712 C C . ARG A 1 92 ? -13.294 0.413 0.233 1.00 83.94 92 ARG A C 1
ATOM 714 O O . ARG A 1 92 ? -12.505 0.556 -0.693 1.00 83.94 92 ARG A O 1
ATOM 721 N N . VAL A 1 93 ? -12.972 -0.212 1.368 1.00 83.12 93 VAL A N 1
ATOM 722 C CA . VAL A 1 93 ? -11.651 -0.829 1.594 1.00 83.12 93 VAL A CA 1
ATOM 723 C C . VAL A 1 93 ? -11.368 -1.894 0.532 1.00 83.12 93 VAL A C 1
ATOM 725 O O . VAL A 1 93 ? -10.312 -1.855 -0.093 1.00 83.12 93 VAL A O 1
ATOM 728 N N . THR A 1 94 ? -12.329 -2.774 0.244 1.00 83.56 94 THR A N 1
ATOM 729 C CA . THR A 1 94 ? -12.198 -3.784 -0.818 1.00 83.56 94 THR A CA 1
ATOM 730 C C . THR A 1 94 ? -12.024 -3.152 -2.202 1.00 83.56 94 THR A C 1
ATOM 732 O O . THR A 1 94 ? -11.198 -3.615 -2.987 1.00 83.56 94 THR A O 1
ATOM 735 N N . THR A 1 95 ? -12.728 -2.058 -2.511 1.00 83.38 95 THR A N 1
ATOM 736 C CA . THR A 1 95 ? -12.522 -1.310 -3.762 1.00 83.38 95 THR A CA 1
ATOM 737 C C . THR A 1 95 ? -11.093 -0.780 -3.869 1.00 83.38 95 THR A C 1
ATOM 739 O O . THR A 1 95 ? -10.479 -0.933 -4.922 1.00 83.38 95 THR A O 1
ATOM 742 N N . PHE A 1 96 ? -10.532 -0.207 -2.798 1.00 82.06 96 PHE A N 1
ATOM 743 C CA . PHE A 1 96 ? -9.142 0.267 -2.793 1.00 82.06 96 PHE A CA 1
ATOM 744 C C . PHE A 1 96 ? -8.132 -0.876 -2.948 1.00 82.06 96 PHE A C 1
ATOM 746 O O . PHE A 1 96 ? -7.162 -0.731 -3.692 1.00 82.06 96 PHE A O 1
ATOM 753 N N . GLN A 1 97 ? -8.378 -2.023 -2.309 1.00 82.19 97 GLN A N 1
ATOM 754 C CA . GLN A 1 97 ? -7.547 -3.220 -2.468 1.00 82.19 97 GLN A CA 1
ATOM 755 C C . GLN A 1 97 ? -7.539 -3.713 -3.917 1.00 82.19 97 GLN A C 1
ATOM 757 O O . GLN A 1 97 ? -6.469 -3.964 -4.471 1.00 82.19 97 GLN A O 1
ATOM 762 N N . ASN A 1 98 ? -8.714 -3.792 -4.544 1.00 82.62 98 ASN A N 1
ATOM 763 C CA . ASN A 1 98 ? -8.847 -4.221 -5.933 1.00 82.62 98 ASN A CA 1
ATOM 764 C C . ASN A 1 98 ? -8.210 -3.217 -6.896 1.00 82.62 98 ASN A C 1
ATOM 766 O O . ASN A 1 98 ? -7.459 -3.614 -7.783 1.00 82.62 98 ASN A O 1
ATOM 770 N N . LEU A 1 99 ? -8.446 -1.918 -6.691 1.00 83.44 99 LEU A N 1
ATOM 771 C CA . LEU A 1 99 ? -7.859 -0.861 -7.513 1.00 83.44 99 LEU A CA 1
ATOM 772 C C . LEU A 1 99 ? -6.328 -0.903 -7.465 1.00 83.44 99 LEU A C 1
ATOM 774 O O . LEU A 1 99 ? -5.674 -0.809 -8.502 1.00 83.44 99 LEU A O 1
ATOM 778 N N . ARG A 1 100 ? -5.753 -1.101 -6.274 1.00 83.06 100 ARG A N 1
ATOM 779 C CA . ARG A 1 100 ? -4.306 -1.252 -6.097 1.00 83.06 100 ARG A CA 1
ATOM 780 C C . ARG A 1 100 ? -3.760 -2.448 -6.874 1.00 83.06 100 ARG A C 1
ATOM 782 O O . ARG A 1 100 ? -2.752 -2.292 -7.556 1.00 83.06 100 ARG A O 1
ATOM 789 N N . SER A 1 101 ? -4.400 -3.614 -6.776 1.00 80.31 101 SER A N 1
ATOM 790 C CA . SER A 1 101 ? -3.960 -4.820 -7.492 1.00 80.31 101 SER A CA 1
ATOM 791 C C . SER A 1 101 ? -4.082 -4.666 -9.009 1.00 80.31 101 SER A C 1
ATOM 793 O O . SER A 1 101 ? -3.171 -5.064 -9.726 1.00 80.31 101 SER A O 1
ATOM 795 N N . ILE A 1 102 ? -5.143 -4.018 -9.503 1.00 83.44 102 ILE A N 1
ATOM 796 C CA . ILE A 1 102 ? -5.307 -3.713 -10.932 1.00 83.44 102 ILE A CA 1
ATOM 797 C C . ILE A 1 102 ? -4.163 -2.816 -11.413 1.00 83.44 102 ILE A C 1
ATOM 799 O O . ILE A 1 102 ? -3.468 -3.163 -12.364 1.00 83.44 102 ILE A O 1
ATOM 803 N N . ILE A 1 103 ? -3.929 -1.688 -10.733 1.00 82.12 103 ILE A N 1
ATOM 804 C CA . ILE A 1 103 ? -2.874 -0.739 -11.113 1.00 82.12 103 ILE A CA 1
ATOM 805 C C . ILE A 1 103 ? -1.502 -1.415 -11.062 1.00 82.12 103 ILE A C 1
ATOM 807 O O . ILE A 1 103 ? -0.735 -1.306 -12.014 1.00 82.12 103 ILE A O 1
ATOM 811 N N . ALA A 1 104 ? -1.197 -2.150 -9.990 1.00 81.19 104 ALA A N 1
ATOM 812 C CA . ALA A 1 104 ? 0.072 -2.859 -9.864 1.00 81.19 104 ALA A CA 1
ATOM 813 C C . ALA A 1 104 ? 0.246 -3.954 -10.927 1.00 81.19 104 ALA A C 1
ATOM 815 O O . ALA A 1 104 ? 1.348 -4.114 -11.444 1.00 81.19 104 ALA A O 1
ATOM 816 N N . GLY A 1 105 ? -0.826 -4.665 -11.287 1.00 79.94 105 GLY A N 1
ATOM 817 C CA . GLY A 1 105 ? -0.819 -5.660 -12.357 1.00 79.94 105 GLY A CA 1
ATOM 818 C C . GLY A 1 105 ? -0.516 -5.040 -13.721 1.00 79.94 105 GLY A C 1
ATOM 819 O O . GLY A 1 105 ? 0.413 -5.477 -14.397 1.00 79.94 105 GLY A O 1
ATOM 820 N N . PHE A 1 106 ? -1.235 -3.978 -14.102 1.00 82.75 106 PHE A N 1
ATOM 821 C CA . PHE A 1 106 ? -0.999 -3.276 -15.370 1.00 82.75 106 PHE A CA 1
ATOM 822 C C . PHE A 1 106 ? 0.396 -2.647 -15.441 1.00 82.75 106 PHE A C 1
ATOM 824 O O . PHE A 1 106 ? 1.077 -2.788 -16.455 1.00 82.75 106 PHE A O 1
ATOM 831 N N . VAL A 1 107 ? 0.852 -2.006 -14.360 1.00 80.44 107 VAL A N 1
ATOM 832 C CA . VAL A 1 107 ? 2.221 -1.474 -14.269 1.00 80.44 107 VAL A CA 1
ATOM 833 C C . VAL A 1 107 ? 3.245 -2.597 -14.401 1.00 80.44 107 VAL A C 1
ATOM 835 O O . VAL A 1 107 ? 4.220 -2.442 -15.134 1.00 80.44 107 VAL A O 1
ATOM 838 N N . GLY A 1 108 ? 3.051 -3.711 -13.692 1.00 77.44 108 GLY A N 1
ATOM 839 C CA . GLY A 1 108 ? 3.974 -4.842 -13.719 1.00 77.44 108 GLY A CA 1
ATOM 840 C C . GLY A 1 108 ? 4.143 -5.393 -15.133 1.00 77.44 108 GLY A C 1
ATOM 841 O O . GLY A 1 108 ? 5.269 -5.556 -15.595 1.00 77.44 108 GLY A O 1
ATOM 842 N N . ILE A 1 109 ? 3.034 -5.588 -15.851 1.00 80.69 109 ILE A N 1
ATOM 843 C CA . ILE A 1 109 ? 3.051 -6.038 -17.249 1.00 80.69 109 ILE A CA 1
ATOM 844 C C . ILE A 1 109 ? 3.742 -5.006 -18.148 1.00 80.69 109 ILE A C 1
ATOM 846 O O . ILE A 1 109 ? 4.612 -5.375 -18.934 1.00 80.69 109 ILE A O 1
ATOM 850 N N . ALA A 1 110 ? 3.417 -3.718 -18.007 1.00 81.38 110 ALA A N 1
ATOM 851 C CA . ALA A 1 110 ? 4.038 -2.658 -18.801 1.00 81.38 110 ALA A CA 1
ATOM 852 C C . ALA A 1 110 ? 5.565 -2.611 -18.619 1.00 81.38 110 ALA A C 1
ATOM 854 O O . ALA A 1 110 ? 6.298 -2.418 -19.585 1.00 81.38 110 ALA A O 1
ATOM 855 N N . GLN A 1 111 ? 6.065 -2.839 -17.401 1.00 79.81 111 GLN A N 1
ATOM 856 C CA . GLN A 1 111 ? 7.507 -2.894 -17.158 1.00 79.81 111 GLN A CA 1
ATOM 857 C C . GLN A 1 111 ? 8.169 -4.132 -17.758 1.00 79.81 111 GLN A C 1
ATOM 859 O O . GLN A 1 111 ? 9.279 -4.017 -18.273 1.00 79.81 111 GLN A O 1
ATOM 864 N N . ILE A 1 112 ? 7.503 -5.290 -17.734 1.00 81.75 112 ILE A N 1
ATOM 865 C CA . ILE A 1 112 ? 8.015 -6.505 -18.383 1.00 81.75 112 ILE A CA 1
ATOM 866 C C . ILE A 1 112 ? 8.152 -6.280 -19.892 1.00 81.75 112 ILE A C 1
ATOM 868 O O . ILE A 1 112 ? 9.201 -6.587 -20.449 1.00 81.75 112 ILE A O 1
ATOM 872 N N . LEU A 1 113 ? 7.143 -5.687 -20.538 1.00 83.44 113 LEU A N 1
ATOM 873 C CA . LEU A 1 113 ? 7.194 -5.381 -21.972 1.00 83.44 113 LEU A CA 1
ATOM 874 C C . LEU A 1 113 ? 8.332 -4.408 -22.307 1.00 83.44 113 LEU A C 1
ATOM 876 O O . LEU A 1 113 ? 9.141 -4.701 -23.180 1.00 83.44 113 LEU A O 1
ATOM 880 N N . CYS A 1 114 ? 8.481 -3.320 -21.543 1.00 79.56 114 CYS A N 1
ATOM 881 C CA . CYS A 1 114 ? 9.593 -2.381 -21.721 1.00 79.56 114 CYS A CA 1
ATOM 882 C C . CYS A 1 114 ? 10.973 -3.043 -21.561 1.00 79.56 114 CYS A C 1
ATOM 884 O O . CYS A 1 114 ? 11.929 -2.652 -22.236 1.00 79.56 114 CYS A O 1
ATOM 886 N N . LEU A 1 115 ? 11.103 -4.018 -20.656 1.00 80.69 115 LEU A N 1
ATOM 887 C CA . LEU A 1 115 ? 12.337 -4.787 -20.489 1.00 80.69 115 LEU A CA 1
ATOM 888 C C . LEU A 1 115 ? 12.592 -5.707 -21.685 1.00 80.69 115 LEU A C 1
ATOM 890 O O . LEU A 1 115 ? 13.734 -5.791 -22.130 1.00 80.69 115 LEU A O 1
ATOM 894 N N . CYS A 1 116 ? 11.555 -6.361 -22.215 1.00 84.12 116 CYS A N 1
ATOM 895 C CA . CYS A 1 116 ? 11.657 -7.179 -23.423 1.00 84.12 116 CYS A CA 1
ATOM 896 C C . CYS A 1 116 ? 12.084 -6.348 -24.637 1.00 84.12 116 CYS A C 1
ATOM 898 O O . CYS A 1 116 ? 13.020 -6.752 -25.323 1.00 84.12 116 CYS A O 1
ATOM 900 N N . ASP A 1 117 ? 11.481 -5.177 -24.849 1.00 84.12 117 ASP A N 1
ATOM 901 C CA . ASP A 1 117 ? 11.854 -4.271 -25.942 1.00 84.12 117 ASP A CA 1
ATOM 902 C C . ASP A 1 117 ? 13.307 -3.797 -25.790 1.00 84.12 117 ASP A C 1
ATOM 904 O O . ASP A 1 117 ? 14.103 -3.889 -26.721 1.00 84.12 117 ASP A O 1
ATOM 908 N N . SER A 1 118 ? 13.703 -3.396 -24.575 1.00 81.38 118 SER A N 1
ATOM 909 C CA . SER A 1 118 ? 15.086 -2.977 -24.295 1.00 81.38 118 SER A CA 1
ATOM 910 C C . SER A 1 118 ? 16.096 -4.116 -24.498 1.00 81.38 118 SER A C 1
ATOM 912 O O . SER A 1 118 ? 17.228 -3.877 -24.917 1.00 81.38 118 SER A O 1
ATOM 914 N N . ALA A 1 119 ? 15.714 -5.356 -24.179 1.00 83.25 119 ALA A N 1
ATOM 915 C CA . ALA A 1 119 ? 16.550 -6.535 -24.386 1.00 83.25 119 ALA A CA 1
ATOM 916 C C . ALA A 1 119 ? 16.656 -6.906 -25.873 1.00 83.25 119 ALA A C 1
ATOM 918 O O . ALA A 1 119 ? 17.739 -7.280 -26.324 1.00 83.25 119 ALA A O 1
ATOM 919 N N . ALA A 1 120 ? 15.565 -6.770 -26.632 1.00 84.81 120 ALA A N 1
ATOM 920 C CA . ALA A 1 120 ? 15.549 -6.985 -28.074 1.00 84.81 120 ALA A CA 1
ATOM 921 C C . ALA A 1 120 ? 16.450 -5.972 -28.801 1.00 84.81 120 ALA A C 1
ATOM 923 O O . A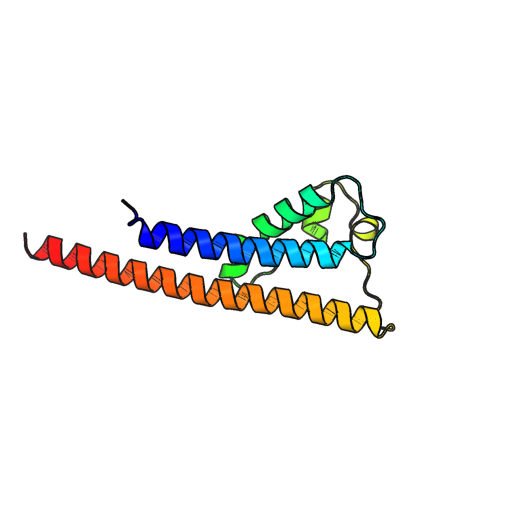LA A 1 120 ? 17.295 -6.384 -29.597 1.00 84.81 120 ALA A O 1
ATOM 924 N N . ASP A 1 121 ? 16.350 -4.686 -28.451 1.00 84.94 121 ASP A N 1
ATOM 925 C CA . ASP A 1 121 ? 17.185 -3.608 -29.004 1.00 84.94 121 ASP A CA 1
ATOM 926 C C . ASP A 1 121 ? 18.669 -3.740 -28.637 1.00 84.94 121 ASP A C 1
ATOM 928 O O . ASP A 1 121 ? 19.551 -3.357 -29.406 1.00 84.94 121 ASP A O 1
ATOM 932 N N . ALA A 1 122 ? 18.976 -4.262 -27.447 1.00 82.56 122 ALA A N 1
ATOM 933 C CA . ALA A 1 122 ? 20.356 -4.547 -27.071 1.00 82.56 122 ALA A CA 1
ATOM 934 C C . ALA A 1 122 ? 20.904 -5.739 -27.869 1.00 82.56 122 ALA A C 1
ATOM 936 O O . ALA A 1 122 ? 22.036 -5.694 -28.347 1.00 82.56 122 ALA A O 1
ATOM 937 N N . ASN A 1 123 ? 20.106 -6.798 -28.032 1.00 85.69 123 ASN A N 1
ATOM 938 C CA . ASN A 1 123 ? 20.512 -8.000 -28.754 1.00 85.69 123 ASN A CA 1
ATOM 939 C C . ASN A 1 123 ? 20.753 -7.733 -30.249 1.00 85.69 123 ASN A C 1
ATOM 941 O O . ASN A 1 123 ? 21.714 -8.259 -30.805 1.00 85.69 123 ASN A O 1
ATOM 945 N N . SER A 1 124 ? 19.936 -6.893 -30.892 1.00 83.12 124 SER A N 1
ATOM 946 C CA . SER A 1 124 ? 20.160 -6.490 -32.287 1.00 83.12 124 SER A CA 1
ATOM 947 C C . SER A 1 124 ? 21.484 -5.737 -32.463 1.00 83.12 124 SER A C 1
ATOM 949 O O . SER A 1 124 ? 22.257 -6.074 -33.355 1.00 83.12 124 SER A O 1
ATOM 951 N N . GLN A 1 125 ? 21.818 -4.814 -31.556 1.00 77.69 125 GLN A N 1
ATOM 952 C CA . GLN A 1 125 ? 23.095 -4.082 -31.580 1.00 77.69 125 GLN A CA 1
ATOM 953 C C . GLN A 1 125 ? 24.325 -4.973 -31.348 1.00 77.69 125 GLN A C 1
ATOM 955 O O . GLN A 1 125 ? 25.409 -4.664 -31.842 1.00 77.69 125 GLN A O 1
ATOM 960 N N . PHE A 1 126 ? 24.186 -6.059 -30.582 1.00 75.81 126 PHE A N 1
ATOM 961 C CA . PHE A 1 126 ? 25.261 -7.039 -30.406 1.00 75.81 126 PHE A CA 1
ATOM 962 C C . PHE A 1 126 ? 25.460 -7.930 -31.634 1.00 75.81 126 PHE A C 1
ATOM 964 O O . PHE A 1 126 ? 26.579 -8.371 -31.855 1.00 75.81 126 PHE A O 1
ATOM 971 N N . LEU A 1 127 ? 24.408 -8.195 -32.415 1.00 76.31 127 LEU A N 1
ATOM 972 C CA . LEU A 1 127 ? 24.487 -8.991 -33.646 1.00 76.31 127 LEU A CA 1
ATOM 973 C C . LEU A 1 127 ? 25.025 -8.197 -34.848 1.00 76.31 127 LEU A C 1
ATOM 975 O O . LEU A 1 127 ? 25.527 -8.801 -35.791 1.00 76.31 127 LEU A O 1
ATOM 979 N N . GLU A 1 128 ? 24.917 -6.865 -34.830 1.00 68.12 128 GLU A N 1
ATOM 980 C CA . GLU A 1 128 ? 25.470 -5.977 -35.868 1.00 68.12 128 GLU A CA 1
ATOM 981 C C . GLU A 1 128 ? 26.972 -5.666 -35.694 1.00 68.12 128 GLU A C 1
ATOM 983 O O . GLU A 1 128 ? 27.571 -5.046 -36.575 1.00 68.12 128 GLU A O 1
ATOM 988 N N . ARG A 1 129 ? 27.591 -6.085 -34.582 1.00 49.56 129 ARG A N 1
ATOM 989 C CA . ARG A 1 129 ? 29.039 -5.980 -34.326 1.00 49.56 129 ARG A CA 1
ATOM 990 C C . ARG A 1 129 ? 29.742 -7.319 -34.486 1.00 49.56 129 ARG A C 1
ATOM 992 O O . ARG A 1 129 ? 30.901 -7.283 -34.954 1.00 49.56 129 ARG A O 1
#

Organism: NCBI:txid1487602

Foldseek 3Di:
DDDPVLVVLVVVLLVVQLVLQLVLLCLFQVPAPAPVPSVVLSNQRSNVRLVCLQVLHHDDSQVSCVVVVHHCVRRTDDQDCVDPVSVVSVVVSVVSSVVSSVSSNVSVVVSVVVVVVVVVVVVVVVVVD

Secondary structure (DSSP, 8-state):
---HHHHHHHHHHHHHHHHHHHHHHHHHHTTS---TTHHHHHHHHHHHHHHHHHTT----HHHHHHTTT--HHHHSPPP-TTSHHHHHHHHHHHHHHHHHHHHHHHHHHHHHHHHHHHHHHHHHHHH--

pLDDT: mean 79.09, std 7.06, range [47.19, 87.31]

Sequence (129 aa):
ALQPNQLLSVSSAVITVFSIGAAEAWLLTSRSPRPRGAWKFYVKYGSLQILPSIIWLTKPAEVVVRSMGQNPATYLRKFNLNNLADARASLRVTTFQNLRSIIAGFVGIAQILCLCDSAADANSQFLER